Protein AF-A0A6B3FGA8-F1 (afdb_monomer_lite)

pLDDT: mean 94.37, std 7.36, range [66.0, 98.88]

Structure (mmCIF, N/CA/C/O backbone):
data_AF-A0A6B3FGA8-F1
#
_entry.id   AF-A0A6B3FGA8-F1
#
loop_
_atom_site.group_PDB
_atom_site.id
_atom_site.type_symbol
_atom_site.label_atom_id
_atom_site.label_alt_id
_atom_site.label_comp_id
_atom_site.label_asym_id
_atom_site.label_entity_id
_atom_site.label_seq_id
_atom_site.pdbx_PDB_ins_code
_atom_site.Cartn_x
_atom_site.Cartn_y
_atom_site.Cartn_z
_atom_site.occupancy
_atom_site.B_iso_or_equiv
_atom_site.auth_seq_id
_atom_site.auth_comp_id
_atom_site.auth_asym_id
_atom_site.auth_atom_id
_atom_site.pdbx_PDB_model_num
ATOM 1 N N . LEU A 1 1 ? 23.137 5.563 -20.970 1.00 66.00 1 LEU A N 1
ATOM 2 C CA . LEU A 1 1 ? 22.343 4.313 -20.923 1.00 66.00 1 LEU A CA 1
ATOM 3 C C . LEU A 1 1 ? 22.877 3.487 -19.766 1.00 66.00 1 LEU A C 1
ATOM 5 O O . LEU A 1 1 ? 24.089 3.445 -19.608 1.00 66.00 1 LEU A O 1
ATOM 9 N N . ILE A 1 2 ? 21.997 2.933 -18.937 1.00 77.81 2 ILE A N 1
ATOM 10 C CA . ILE A 1 2 ? 22.370 2.139 -17.757 1.00 77.81 2 ILE A CA 1
ATOM 11 C C . ILE A 1 2 ? 22.886 0.773 -18.237 1.00 77.81 2 ILE A C 1
ATOM 13 O O . ILE A 1 2 ? 22.323 0.213 -19.178 1.00 77.81 2 ILE A O 1
ATOM 17 N N . THR A 1 3 ? 23.948 0.248 -17.633 1.00 87.56 3 THR A N 1
ATOM 18 C CA . THR A 1 3 ? 24.495 -1.076 -17.967 1.00 87.56 3 THR A CA 1
ATOM 19 C C . THR A 1 3 ? 23.619 -2.204 -17.404 1.00 87.56 3 THR A C 1
ATOM 21 O O . THR A 1 3 ? 22.877 -2.021 -16.440 1.00 87.56 3 THR A O 1
ATOM 24 N N . GLU A 1 4 ? 23.704 -3.408 -17.974 1.00 80.31 4 GLU A N 1
ATOM 25 C CA . GLU A 1 4 ? 22.946 -4.574 -17.487 1.00 80.31 4 GLU A CA 1
ATOM 26 C C . GLU A 1 4 ? 23.190 -4.918 -15.997 1.00 80.31 4 GLU A C 1
ATOM 28 O O . GLU A 1 4 ? 22.225 -5.228 -15.291 1.00 80.31 4 GLU A O 1
ATOM 33 N N . PRO A 1 5 ? 24.427 -4.841 -15.458 1.00 80.00 5 PRO A N 1
ATOM 34 C CA . PRO A 1 5 ? 24.667 -4.987 -14.021 1.00 80.00 5 PRO A CA 1
ATOM 35 C C . PRO A 1 5 ? 23.969 -3.914 -13.177 1.00 80.00 5 PRO A C 1
ATOM 37 O O . PRO A 1 5 ? 23.353 -4.237 -12.163 1.00 80.00 5 PRO A O 1
ATOM 40 N N . GLU A 1 6 ? 24.016 -2.651 -13.603 1.00 79.50 6 GLU A N 1
ATOM 41 C CA . GLU A 1 6 ? 23.367 -1.542 -12.895 1.00 79.50 6 GLU A CA 1
ATOM 42 C C . GLU A 1 6 ? 21.838 -1.677 -12.920 1.00 79.50 6 GLU A C 1
ATOM 44 O O . GLU A 1 6 ? 21.176 -1.446 -11.908 1.00 79.50 6 GLU A O 1
ATOM 49 N N . LYS A 1 7 ? 21.268 -2.130 -14.043 1.00 76.38 7 LYS A N 1
ATOM 50 C CA . LYS A 1 7 ? 19.834 -2.417 -14.168 1.00 76.38 7 LYS A CA 1
ATOM 51 C C . LYS A 1 7 ? 19.391 -3.533 -13.216 1.00 76.38 7 LYS A C 1
ATOM 53 O O . LYS A 1 7 ? 18.371 -3.385 -12.544 1.00 76.38 7 LYS A O 1
ATOM 58 N N . ARG A 1 8 ? 20.162 -4.624 -13.108 1.00 74.88 8 ARG A N 1
ATOM 59 C CA . ARG A 1 8 ? 19.905 -5.693 -12.122 1.00 74.88 8 ARG A CA 1
ATOM 60 C C . ARG A 1 8 ? 19.958 -5.172 -10.689 1.00 74.88 8 ARG A C 1
ATOM 62 O O . ARG A 1 8 ? 19.017 -5.400 -9.936 1.00 74.88 8 ARG A O 1
ATOM 69 N N . ALA A 1 9 ? 20.990 -4.402 -10.349 1.00 78.12 9 ALA A N 1
ATOM 70 C CA . ALA A 1 9 ? 21.145 -3.837 -9.011 1.00 78.12 9 ALA A CA 1
ATOM 71 C C . ALA A 1 9 ? 19.994 -2.888 -8.623 1.00 78.12 9 ALA A C 1
ATOM 73 O O . ALA A 1 9 ? 19.608 -2.823 -7.457 1.00 78.12 9 ALA A O 1
ATOM 74 N N . ILE A 1 10 ? 19.423 -2.150 -9.583 1.00 78.31 10 ILE A N 1
ATOM 75 C CA . ILE A 1 10 ? 18.218 -1.339 -9.351 1.00 78.31 10 ILE A CA 1
ATOM 76 C C . ILE A 1 10 ? 17.014 -2.244 -9.079 1.00 78.31 10 ILE A C 1
ATOM 78 O O . ILE A 1 10 ? 16.311 -2.034 -8.093 1.00 78.31 10 ILE A O 1
ATOM 82 N N . HIS A 1 11 ? 16.796 -3.271 -9.904 1.00 76.62 11 HIS A N 1
ATOM 83 C CA . HIS A 1 11 ? 15.676 -4.195 -9.719 1.00 76.62 11 HIS A CA 1
ATOM 84 C C . HIS A 1 11 ? 15.725 -4.952 -8.389 1.00 76.62 11 HIS A C 1
ATOM 86 O O . HIS A 1 11 ? 14.682 -5.132 -7.770 1.00 76.62 11 HIS A O 1
ATOM 92 N N . GLU A 1 12 ? 16.909 -5.334 -7.913 1.00 81.62 12 GLU A N 1
ATOM 93 C CA . GLU A 1 12 ? 17.088 -6.004 -6.615 1.00 81.62 12 GLU A CA 1
ATOM 94 C C . GLU A 1 12 ? 16.696 -5.125 -5.417 1.00 81.62 12 GLU A C 1
ATOM 96 O O . GLU A 1 12 ? 16.391 -5.633 -4.338 1.00 81.62 12 GLU A O 1
ATOM 101 N N . ARG A 1 13 ? 16.695 -3.799 -5.588 1.00 86.69 13 ARG A N 1
ATOM 102 C CA . ARG A 1 13 ? 16.357 -2.838 -4.527 1.00 86.69 13 ARG A CA 1
ATOM 103 C C . ARG A 1 13 ? 14.875 -2.487 -4.480 1.00 86.69 13 ARG A C 1
ATOM 105 O O . ARG A 1 13 ? 14.454 -1.852 -3.513 1.00 86.69 13 ARG A O 1
ATOM 112 N N . LEU A 1 14 ? 14.108 -2.866 -5.498 1.00 93.06 14 LEU A N 1
ATOM 113 C CA . LEU A 1 14 ? 12.688 -2.561 -5.596 1.00 93.06 14 LEU A CA 1
ATOM 114 C C . LEU A 1 14 ? 11.832 -3.588 -4.844 1.00 93.06 14 LEU A C 1
ATOM 116 O O . LEU A 1 14 ? 12.188 -4.757 -4.674 1.00 93.06 14 LEU A O 1
ATOM 120 N N . GLY A 1 15 ? 10.671 -3.132 -4.382 1.00 95.19 15 GLY A N 1
ATOM 121 C CA . GLY A 1 15 ? 9.597 -3.991 -3.907 1.00 95.19 15 GLY A CA 1
ATOM 122 C C . GLY A 1 15 ? 9.014 -4.853 -5.034 1.00 95.19 15 GLY A C 1
ATOM 123 O O . GLY A 1 15 ? 9.408 -4.721 -6.192 1.00 95.19 15 GLY A O 1
ATOM 124 N N . PRO A 1 16 ? 8.104 -5.790 -4.715 1.00 96.19 16 PRO A N 1
ATOM 125 C CA . PRO A 1 16 ? 7.278 -6.431 -5.735 1.00 96.19 16 PRO A CA 1
ATOM 126 C C . PRO A 1 16 ? 6.534 -5.375 -6.563 1.00 96.19 16 PRO A C 1
ATOM 128 O O . PRO A 1 16 ? 6.169 -4.314 -6.053 1.00 96.19 16 PRO A O 1
ATOM 131 N N . ASP A 1 17 ? 6.358 -5.674 -7.843 1.00 95.44 17 ASP A N 1
ATOM 132 C CA . ASP A 1 17 ? 5.740 -4.803 -8.841 1.00 95.44 17 ASP A CA 1
ATOM 133 C C . ASP A 1 17 ? 4.387 -5.417 -9.239 1.00 95.44 17 ASP A C 1
ATOM 135 O O . ASP A 1 17 ? 4.395 -6.536 -9.757 1.00 95.44 17 ASP A O 1
ATOM 139 N N . PRO A 1 18 ? 3.245 -4.741 -9.007 1.00 95.81 18 PRO A N 1
ATOM 140 C CA . PRO A 1 18 ? 1.918 -5.254 -9.370 1.00 95.81 18 PRO A CA 1
ATOM 141 C C . PRO A 1 18 ? 1.754 -5.602 -10.860 1.00 95.81 18 PRO A C 1
ATOM 143 O O . PRO A 1 18 ? 0.913 -6.422 -11.224 1.00 95.81 18 PRO A O 1
ATOM 146 N N . LEU A 1 19 ? 2.564 -5.019 -11.748 1.00 94.44 19 LEU A N 1
ATOM 147 C CA . LEU A 1 19 ? 2.514 -5.321 -13.180 1.00 94.44 19 LEU A CA 1
ATOM 148 C C . LEU A 1 19 ? 3.288 -6.590 -13.559 1.00 94.44 19 LEU A C 1
ATOM 150 O O . LEU A 1 19 ? 3.145 -7.087 -14.680 1.00 94.44 19 LEU A O 1
ATOM 154 N N . ARG A 1 20 ? 4.077 -7.156 -12.638 1.00 90.44 20 ARG A N 1
ATOM 155 C CA . ARG A 1 20 ? 4.752 -8.443 -12.836 1.00 90.44 20 ARG A CA 1
ATOM 156 C C . ARG A 1 20 ? 3.820 -9.588 -12.466 1.00 90.44 20 ARG A C 1
ATOM 158 O O . ARG A 1 20 ? 3.468 -9.772 -11.308 1.00 90.44 20 ARG A O 1
ATOM 165 N N . GLY A 1 21 ? 3.427 -10.369 -13.471 1.00 79.75 21 GLY A N 1
ATOM 166 C CA . GLY A 1 21 ? 2.417 -11.425 -13.333 1.00 79.75 21 GLY A CA 1
ATOM 167 C C . GLY A 1 21 ? 2.792 -12.608 -12.431 1.00 79.75 21 GLY A C 1
ATOM 168 O O . GLY A 1 21 ? 1.936 -13.448 -12.179 1.00 79.75 21 GLY A O 1
ATOM 169 N N . ASP A 1 22 ? 4.035 -12.700 -11.961 1.00 84.25 22 ASP A N 1
ATOM 170 C CA . ASP A 1 22 ? 4.521 -13.723 -11.031 1.00 84.25 22 ASP A CA 1
ATOM 171 C C . ASP A 1 22 ? 4.562 -13.257 -9.561 1.00 84.25 22 ASP A C 1
ATOM 173 O O . ASP A 1 22 ? 4.862 -14.058 -8.674 1.00 84.25 22 ASP A O 1
ATOM 177 N N . GLU A 1 23 ? 4.231 -11.994 -9.271 1.00 88.00 23 GLU A N 1
ATOM 178 C CA . GLU A 1 23 ? 4.217 -11.432 -7.916 1.00 88.00 23 GLU A CA 1
ATOM 179 C C . GLU A 1 23 ? 2.790 -11.422 -7.328 1.00 88.00 23 GLU A C 1
ATOM 181 O O . GLU A 1 23 ? 1.826 -10.980 -7.951 1.00 88.00 23 GLU A O 1
ATOM 186 N N . ASN A 1 24 ? 2.649 -11.869 -6.078 1.00 93.06 24 ASN A N 1
ATOM 187 C CA . ASN A 1 24 ? 1.370 -11.941 -5.351 1.00 93.06 24 ASN A CA 1
ATOM 188 C C . ASN A 1 24 ? 1.311 -10.997 -4.133 1.00 93.06 24 ASN A C 1
ATOM 190 O O . ASN A 1 24 ? 0.505 -11.185 -3.224 1.00 93.06 24 ASN A O 1
ATOM 194 N N . GLY A 1 25 ? 2.227 -10.029 -4.060 1.00 96.62 25 GLY A N 1
ATOM 195 C CA . GLY A 1 25 ? 2.284 -9.048 -2.978 1.00 96.62 25 GLY A CA 1
ATOM 196 C C . GLY A 1 25 ? 2.823 -9.574 -1.644 1.00 96.62 25 GLY A C 1
ATOM 197 O O . GLY A 1 25 ? 2.944 -8.794 -0.700 1.00 96.62 25 GLY A O 1
ATOM 198 N N . GLU A 1 26 ? 3.213 -10.848 -1.534 1.00 97.62 26 GLU A N 1
ATOM 199 C CA . GLU A 1 26 ? 3.651 -11.447 -0.263 1.00 97.62 26 GLU A CA 1
ATOM 200 C C . GLU A 1 26 ? 4.862 -10.720 0.344 1.00 97.62 26 GLU A C 1
ATOM 202 O O . GLU A 1 26 ? 4.912 -10.432 1.542 1.00 97.62 26 GLU A O 1
ATOM 207 N N . ARG A 1 27 ? 5.839 -10.348 -0.491 1.00 96.44 27 ARG A N 1
ATOM 208 C CA . ARG A 1 27 ? 7.036 -9.627 -0.035 1.00 96.44 27 ARG A CA 1
ATOM 209 C C . ARG A 1 27 ? 6.704 -8.228 0.504 1.00 96.44 27 ARG A C 1
ATOM 211 O O . ARG A 1 27 ? 7.360 -7.763 1.438 1.00 96.44 27 ARG A O 1
ATOM 218 N N . ALA A 1 28 ? 5.694 -7.563 -0.056 1.00 98.00 28 ALA A N 1
ATOM 219 C CA . ALA A 1 28 ? 5.197 -6.287 0.456 1.00 98.00 28 ALA A CA 1
ATOM 220 C C . ALA A 1 28 ? 4.436 -6.496 1.772 1.00 98.00 2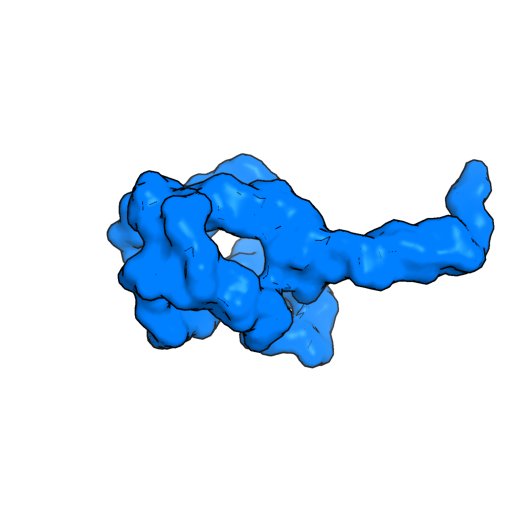8 ALA A C 1
ATOM 222 O O . ALA A 1 28 ? 4.741 -5.825 2.761 1.00 98.00 28 ALA A O 1
ATOM 223 N N . TRP A 1 29 ? 3.548 -7.495 1.833 1.00 98.62 29 TRP A N 1
ATOM 224 C CA . TRP A 1 29 ? 2.803 -7.857 3.041 1.00 98.62 29 TRP A CA 1
ATOM 225 C C . TRP A 1 29 ? 3.710 -8.088 4.251 1.00 98.62 29 TRP A C 1
ATOM 227 O O . TRP A 1 29 ? 3.477 -7.542 5.331 1.00 98.62 29 TRP A O 1
ATOM 237 N N . GLN A 1 30 ? 4.791 -8.850 4.076 1.00 98.06 30 GLN A N 1
ATOM 238 C CA . GLN A 1 30 ? 5.756 -9.126 5.141 1.00 98.06 30 GLN A CA 1
ATOM 239 C C . GLN A 1 30 ? 6.373 -7.855 5.741 1.00 98.06 30 GLN A C 1
ATOM 241 O O . GLN A 1 30 ? 6.707 -7.833 6.929 1.00 98.06 30 GLN A O 1
ATOM 246 N N . ARG A 1 31 ? 6.539 -6.797 4.943 1.00 98.06 31 ARG A N 1
ATOM 247 C CA . ARG A 1 31 ? 7.049 -5.504 5.417 1.00 98.06 31 ARG A CA 1
ATOM 248 C C . ARG A 1 31 ? 5.940 -4.664 6.040 1.00 98.06 31 ARG A C 1
ATOM 250 O O . ARG A 1 31 ? 6.142 -4.109 7.118 1.00 98.06 31 ARG A O 1
ATOM 257 N N . ILE A 1 32 ? 4.779 -4.606 5.391 1.00 98.62 32 ILE A N 1
ATOM 258 C CA . ILE A 1 32 ? 3.630 -3.796 5.814 1.00 98.62 32 ILE A CA 1
ATOM 259 C C . ILE A 1 32 ? 3.110 -4.261 7.176 1.00 98.62 32 ILE A C 1
ATOM 261 O O . ILE A 1 32 ? 3.092 -3.469 8.114 1.00 98.62 32 ILE A O 1
ATOM 265 N N . SER A 1 33 ? 2.812 -5.554 7.318 1.00 98.62 33 SER A N 1
ATOM 266 C CA . SER A 1 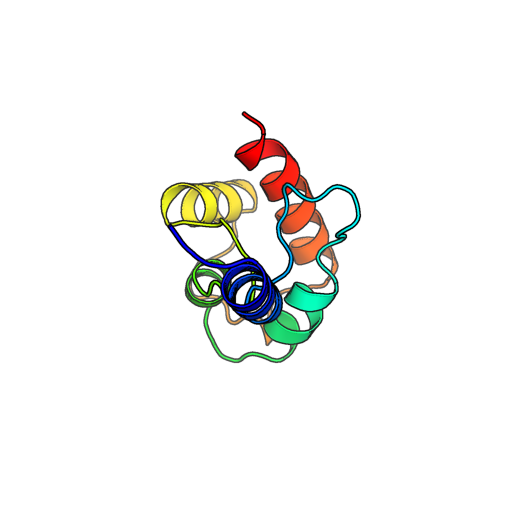33 ? 2.222 -6.165 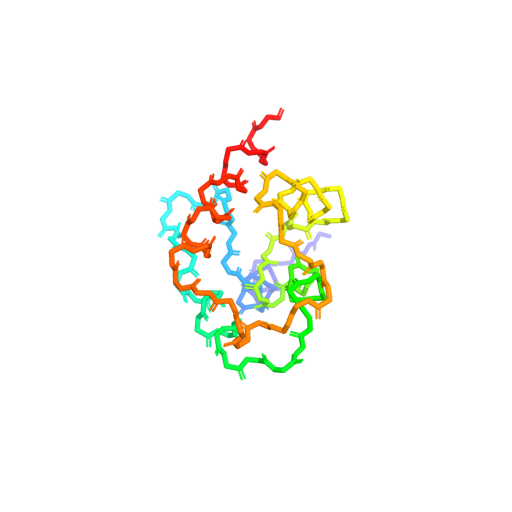8.525 1.00 98.62 33 SER A CA 1
ATOM 267 C C . SER A 1 33 ? 3.049 -6.021 9.809 1.00 98.62 33 SER A C 1
ATOM 269 O O . SER A 1 33 ? 2.543 -6.238 10.907 1.00 98.62 33 SER A O 1
ATOM 271 N N . ARG A 1 34 ? 4.331 -5.658 9.707 1.00 98.31 34 ARG A N 1
ATOM 272 C CA . ARG A 1 34 ? 5.231 -5.461 10.859 1.00 98.31 34 ARG A CA 1
ATOM 273 C C . ARG A 1 34 ? 5.530 -3.988 11.134 1.00 98.31 34 ARG A C 1
ATOM 275 O O . ARG A 1 34 ? 6.204 -3.666 12.113 1.00 98.31 34 ARG A O 1
ATOM 282 N N . SER A 1 35 ? 5.066 -3.092 10.271 1.00 98.62 35 SER A N 1
ATOM 283 C CA . SER A 1 35 ? 5.462 -1.692 10.277 1.00 98.62 35 SER A CA 1
ATOM 284 C C . SER A 1 35 ? 4.524 -0.825 11.110 1.00 98.62 35 SER A C 1
ATOM 286 O O . SER A 1 35 ? 3.306 -0.924 11.015 1.00 98.62 35 SER A O 1
ATOM 288 N N . ARG A 1 36 ? 5.099 0.089 11.898 1.00 98.56 36 ARG A N 1
ATOM 289 C CA . ARG A 1 36 ? 4.357 1.176 12.565 1.00 98.56 36 ARG A CA 1
ATOM 290 C C . ARG A 1 36 ? 4.167 2.400 11.662 1.00 98.56 36 ARG A C 1
ATOM 292 O O . ARG A 1 36 ? 3.508 3.351 12.063 1.00 98.56 36 ARG A O 1
ATOM 299 N N . THR A 1 37 ? 4.758 2.388 10.470 1.00 98.69 37 THR A N 1
ATOM 300 C CA . THR A 1 37 ? 4.577 3.427 9.454 1.00 98.69 37 THR A CA 1
ATOM 301 C C . THR A 1 37 ? 3.170 3.346 8.871 1.00 98.69 37 THR A C 1
ATOM 303 O O . THR A 1 37 ? 2.576 2.269 8.816 1.00 98.69 37 THR A O 1
ATOM 306 N N . THR A 1 38 ? 2.636 4.481 8.429 1.00 98.88 38 THR A N 1
ATOM 307 C CA . THR A 1 38 ? 1.309 4.553 7.815 1.00 98.88 38 THR A CA 1
ATOM 308 C C . THR A 1 38 ? 1.253 3.790 6.490 1.00 98.88 38 THR A C 1
ATOM 310 O O . THR A 1 38 ? 2.244 3.735 5.753 1.00 98.88 38 THR A O 1
ATOM 313 N N . ILE A 1 39 ? 0.093 3.221 6.158 1.00 98.81 39 ILE A N 1
ATOM 314 C CA . ILE A 1 39 ? -0.104 2.491 4.900 1.00 98.81 39 ILE A CA 1
ATOM 315 C C . ILE A 1 39 ? 0.130 3.395 3.688 1.00 98.81 39 ILE A C 1
ATOM 317 O O . ILE A 1 39 ? 0.739 2.967 2.712 1.00 98.81 39 ILE A O 1
ATOM 321 N N . ALA A 1 40 ? -0.229 4.679 3.780 1.00 98.75 40 ALA A N 1
ATOM 322 C CA . ALA A 1 40 ? 0.076 5.642 2.734 1.00 98.75 40 ALA A CA 1
ATOM 323 C C . ALA A 1 40 ? 1.583 5.772 2.468 1.00 98.75 40 ALA A C 1
ATOM 325 O O . ALA A 1 40 ? 2.013 5.728 1.319 1.00 98.75 40 ALA A O 1
ATOM 326 N N . ALA A 1 41 ? 2.401 5.921 3.511 1.00 98.75 41 ALA A N 1
ATOM 327 C CA . ALA A 1 41 ? 3.843 6.048 3.327 1.00 98.75 41 ALA A CA 1
ATOM 328 C C . ALA A 1 41 ? 4.474 4.736 2.833 1.00 98.75 41 ALA A C 1
ATOM 330 O O . ALA A 1 41 ? 5.371 4.773 1.995 1.00 98.75 41 ALA A O 1
ATOM 331 N N . LEU A 1 42 ? 3.974 3.583 3.290 1.00 98.75 42 LEU A N 1
ATOM 332 C CA . LEU A 1 42 ? 4.437 2.269 2.832 1.00 98.75 42 LEU A CA 1
ATOM 333 C C . LEU A 1 42 ? 4.139 2.027 1.349 1.00 98.75 42 LEU A C 1
ATOM 335 O O . LEU A 1 42 ? 4.999 1.510 0.645 1.00 98.75 42 LEU A O 1
ATOM 339 N N . LEU A 1 43 ? 2.970 2.448 0.860 1.00 98.50 43 LEU A N 1
ATOM 340 C CA . LEU A 1 43 ? 2.618 2.363 -0.560 1.00 98.50 43 LEU A CA 1
ATOM 341 C C . LEU A 1 43 ? 3.460 3.294 -1.452 1.00 98.50 43 LEU A C 1
ATOM 343 O O . LEU A 1 43 ? 3.556 3.054 -2.647 1.00 98.50 43 LEU A O 1
ATOM 347 N N . MET A 1 44 ? 4.082 4.341 -0.897 1.00 98.50 44 MET A N 1
ATOM 348 C CA . MET A 1 44 ? 5.008 5.211 -1.643 1.00 98.50 44 MET A CA 1
ATOM 349 C C . MET A 1 44 ? 6.453 4.701 -1.643 1.00 98.50 44 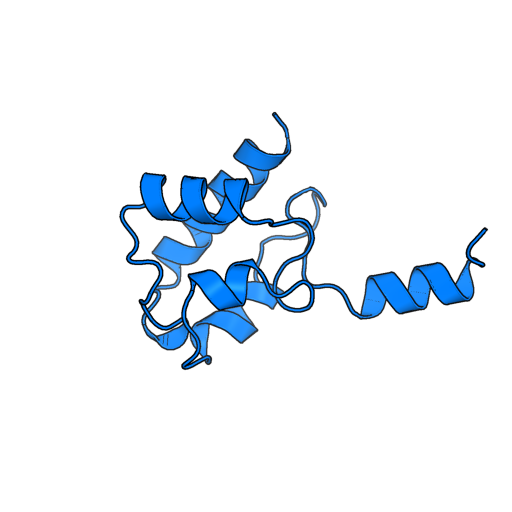MET A C 1
ATOM 351 O O . MET A 1 44 ? 7.266 5.160 -2.452 1.00 98.50 44 MET A O 1
ATOM 355 N N . ASP A 1 45 ? 6.807 3.800 -0.726 1.00 98.31 45 ASP A N 1
ATOM 356 C CA . ASP A 1 45 ? 8.169 3.293 -0.613 1.00 98.31 45 ASP A CA 1
ATOM 357 C C . ASP A 1 45 ? 8.442 2.271 -1.719 1.00 98.31 45 ASP A C 1
ATOM 359 O O . ASP A 1 45 ? 7.994 1.126 -1.664 1.00 98.31 45 ASP A O 1
ATOM 363 N N . GLN A 1 46 ? 9.262 2.671 -2.693 1.00 97.12 46 GLN A N 1
ATOM 364 C CA . GLN A 1 46 ? 9.640 1.832 -3.831 1.00 97.12 46 GLN A CA 1
ATOM 365 C C . GLN A 1 46 ? 10.379 0.545 -3.432 1.00 97.12 46 GLN A C 1
ATOM 367 O O . GLN A 1 46 ? 10.487 -0.366 -4.249 1.00 97.12 46 GLN A O 1
ATOM 372 N N . LYS A 1 47 ? 10.882 0.432 -2.194 1.00 96.88 47 LYS A N 1
ATOM 373 C CA . LYS A 1 47 ? 11.450 -0.812 -1.641 1.00 96.88 47 LYS A CA 1
ATOM 374 C C . LYS A 1 47 ? 10.375 -1.757 -1.094 1.00 96.88 47 LYS A C 1
ATOM 376 O O . LYS A 1 47 ? 10.623 -2.958 -0.946 1.00 96.88 47 LYS A O 1
ATOM 381 N N . VAL A 1 48 ? 9.203 -1.226 -0.748 1.00 97.62 48 VAL A N 1
ATOM 382 C CA . VAL A 1 48 ? 8.045 -1.981 -0.254 1.00 97.62 48 VAL A CA 1
ATOM 383 C C . VAL A 1 48 ? 7.163 -2.413 -1.410 1.00 97.62 48 VAL A C 1
ATOM 385 O O . VAL A 1 48 ? 6.813 -3.585 -1.453 1.00 97.62 48 VAL A O 1
ATOM 388 N N . ILE A 1 49 ? 6.860 -1.514 -2.341 1.00 97.44 49 ILE A N 1
ATOM 389 C CA . ILE A 1 49 ? 6.075 -1.784 -3.544 1.00 97.44 49 ILE A CA 1
ATOM 390 C C . ILE A 1 49 ? 6.563 -0.878 -4.674 1.00 97.44 49 ILE A C 1
ATOM 392 O O . ILE A 1 49 ? 6.717 0.327 -4.493 1.00 97.44 49 ILE A O 1
ATOM 396 N N . ALA A 1 50 ? 6.867 -1.458 -5.830 1.00 96.50 50 ALA A N 1
ATOM 397 C CA . ALA A 1 50 ? 7.356 -0.699 -6.973 1.00 96.50 50 ALA A CA 1
ATOM 398 C C . ALA A 1 50 ? 6.192 -0.134 -7.798 1.00 96.50 50 ALA A C 1
ATOM 400 O O . ALA A 1 50 ? 5.129 -0.741 -7.887 1.00 96.50 50 ALA A O 1
ATOM 401 N N . GLY A 1 51 ? 6.399 1.030 -8.416 1.00 95.44 51 GLY A N 1
ATOM 402 C CA . GLY A 1 51 ? 5.476 1.604 -9.402 1.00 95.44 51 GLY A CA 1
ATOM 403 C C . GLY A 1 51 ? 4.267 2.339 -8.816 1.00 95.44 51 GLY A C 1
ATOM 404 O O . GLY A 1 51 ? 3.683 3.180 -9.498 1.00 95.44 51 GLY A O 1
ATOM 405 N N . VAL A 1 52 ? 3.925 2.113 -7.545 1.00 97.81 52 VAL A N 1
ATOM 406 C CA . VAL A 1 52 ? 2.849 2.858 -6.880 1.00 97.81 52 VAL A CA 1
ATOM 407 C C . VAL A 1 52 ? 3.303 4.288 -6.585 1.00 97.81 52 VAL A C 1
ATOM 409 O O . VAL A 1 52 ? 4.333 4.527 -5.953 1.00 97.81 52 VAL A O 1
ATOM 412 N N . GLY A 1 53 ? 2.514 5.247 -7.071 1.00 96.81 53 GLY A N 1
ATOM 413 C CA . GLY A 1 53 ? 2.684 6.680 -6.844 1.00 96.81 53 GLY A CA 1
ATOM 414 C C . GLY A 1 53 ? 1.471 7.300 -6.151 1.00 96.81 53 GLY A C 1
ATOM 415 O O . GLY A 1 53 ? 0.534 6.609 -5.753 1.00 96.81 53 GLY A O 1
ATOM 416 N N . ASN A 1 54 ? 1.464 8.631 -6.030 1.00 98.06 54 ASN A N 1
ATOM 417 C CA . ASN A 1 54 ? 0.442 9.349 -5.257 1.00 98.06 54 ASN A CA 1
ATOM 418 C C . ASN A 1 54 ? -0.996 9.093 -5.727 1.00 98.06 54 ASN A C 1
ATOM 420 O O . ASN A 1 54 ? -1.874 8.978 -4.877 1.00 98.06 54 ASN A O 1
ATOM 424 N N . VAL A 1 55 ? -1.222 9.006 -7.043 1.00 97.94 55 VAL A N 1
ATOM 425 C CA . VAL A 1 55 ? -2.555 8.770 -7.622 1.00 97.94 55 VAL A CA 1
ATOM 426 C C . VAL A 1 55 ? -3.063 7.387 -7.228 1.00 97.94 55 VAL A C 1
ATOM 428 O O . VAL A 1 55 ? -4.059 7.298 -6.521 1.00 97.94 55 VAL A O 1
ATOM 431 N N . TYR A 1 56 ? -2.331 6.323 -7.573 1.00 98.25 56 TYR A N 1
ATOM 432 C CA . TYR A 1 56 ? -2.731 4.949 -7.250 1.00 98.25 56 TYR A CA 1
ATOM 433 C C . TYR A 1 56 ? -2.858 4.702 -5.749 1.00 98.25 56 TYR A C 1
ATOM 435 O O . TYR A 1 56 ? -3.818 4.077 -5.315 1.00 98.25 56 TYR A O 1
ATOM 443 N N . ARG A 1 57 ? -1.943 5.245 -4.933 1.00 98.50 57 ARG A N 1
ATOM 444 C CA . ARG A 1 57 ? -2.045 5.169 -3.471 1.00 98.50 57 ARG A CA 1
ATOM 445 C C . ARG A 1 57 ? -3.346 5.790 -2.963 1.00 98.50 57 ARG A C 1
ATOM 447 O O . ARG A 1 57 ? -3.973 5.227 -2.073 1.00 98.50 57 ARG A O 1
ATOM 454 N N . ALA A 1 58 ? -3.689 6.988 -3.436 1.00 98.50 58 ALA A N 1
ATOM 455 C CA . ALA A 1 58 ? -4.897 7.673 -2.995 1.00 98.50 58 ALA A CA 1
ATOM 456 C C . ALA A 1 58 ? -6.151 6.921 -3.457 1.00 98.50 58 ALA A C 1
ATOM 458 O O . ALA A 1 58 ? -7.035 6.681 -2.641 1.00 98.50 58 ALA A O 1
ATOM 459 N N . GLU A 1 59 ? -6.175 6.508 -4.723 1.00 98.56 59 GLU A N 1
ATOM 460 C CA . GLU A 1 59 ? -7.292 5.795 -5.343 1.00 98.56 59 GLU A CA 1
ATOM 461 C C . GLU A 1 59 ? -7.576 4.463 -4.639 1.00 98.56 59 GLU A C 1
ATOM 463 O O . GLU A 1 59 ? -8.693 4.249 -4.174 1.00 98.56 59 GLU A O 1
ATOM 468 N N . VAL A 1 60 ? -6.567 3.601 -4.466 1.00 98.50 60 VAL A N 1
ATOM 469 C CA . VAL A 1 60 ? -6.773 2.275 -3.859 1.00 98.50 60 VAL A CA 1
ATOM 470 C C . VAL A 1 60 ? -7.219 2.379 -2.399 1.00 98.50 60 VAL A C 1
ATOM 472 O O . VAL A 1 60 ? -8.138 1.691 -1.960 1.00 98.50 60 VAL A O 1
ATOM 475 N N . LEU A 1 61 ? -6.622 3.292 -1.624 1.00 98.62 61 LEU A N 1
ATOM 476 C CA . LEU A 1 61 ? -7.012 3.484 -0.225 1.00 98.62 61 LEU A CA 1
ATOM 477 C C . LEU A 1 61 ? -8.430 4.050 -0.113 1.00 98.62 61 LEU A C 1
ATOM 479 O O . LEU A 1 61 ? -9.173 3.652 0.784 1.00 98.62 61 LEU A O 1
ATOM 483 N N . PHE A 1 62 ? -8.816 4.940 -1.031 1.00 98.69 62 PHE A N 1
ATOM 484 C CA . PHE A 1 62 ? -10.171 5.470 -1.109 1.00 98.69 62 PHE A CA 1
ATOM 485 C C . PHE A 1 62 ? -11.190 4.375 -1.451 1.00 98.69 62 PHE A C 1
ATOM 487 O O . PHE A 1 62 ? -12.169 4.224 -0.720 1.00 98.69 62 PHE A O 1
ATOM 494 N N . ARG A 1 63 ? -10.935 3.565 -2.489 1.00 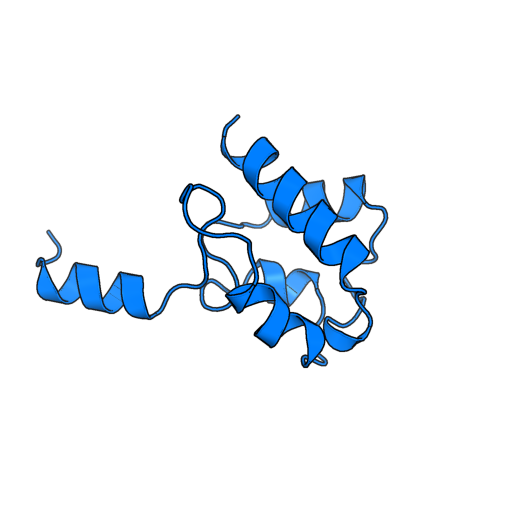98.31 63 ARG A N 1
ATOM 495 C CA . ARG A 1 63 ? -11.809 2.454 -2.913 1.00 98.31 63 ARG A CA 1
ATOM 496 C C . ARG A 1 63 ? -12.075 1.448 -1.796 1.00 98.31 63 ARG A C 1
ATOM 498 O O . ARG A 1 63 ? -13.205 0.993 -1.640 1.00 98.31 63 ARG A O 1
ATOM 505 N N . HIS A 1 64 ? -11.060 1.144 -0.988 1.00 98.50 64 HIS A N 1
ATOM 506 C CA . HIS A 1 64 ? -11.185 0.215 0.139 1.00 98.50 64 HIS A CA 1
ATOM 507 C C . HIS A 1 64 ? -11.605 0.874 1.464 1.00 98.50 64 HIS A C 1
ATOM 509 O O . HIS A 1 64 ? -11.742 0.176 2.468 1.00 98.50 64 HIS A O 1
ATOM 515 N N . GLY A 1 65 ? -11.810 2.196 1.506 1.00 98.44 65 GLY A N 1
ATOM 516 C CA . GLY A 1 65 ? -12.189 2.906 2.733 1.00 98.44 65 GLY A CA 1
ATOM 517 C C . GLY A 1 65 ? -11.137 2.821 3.847 1.00 98.44 65 GLY A C 1
ATOM 518 O O . GLY A 1 65 ? -11.479 2.803 5.032 1.00 98.44 65 GLY A O 1
ATOM 519 N N . ILE A 1 66 ? -9.855 2.740 3.485 1.00 98.69 66 ILE A N 1
ATOM 520 C CA . ILE A 1 66 ? -8.747 2.605 4.433 1.00 98.69 66 ILE A CA 1
ATOM 521 C C . ILE A 1 66 ? -8.171 3.986 4.738 1.00 98.69 66 ILE A C 1
ATOM 523 O O . ILE A 1 66 ? -7.704 4.694 3.847 1.00 98.69 66 ILE A O 1
ATOM 527 N N . ASP A 1 67 ? -8.153 4.348 6.023 1.00 98.62 67 ASP A N 1
ATOM 528 C CA . ASP A 1 67 ? -7.500 5.574 6.485 1.00 98.62 67 ASP A CA 1
ATOM 529 C C . ASP A 1 67 ? -6.007 5.556 6.088 1.00 98.62 67 ASP A C 1
ATOM 531 O O . ASP A 1 67 ? -5.274 4.657 6.522 1.00 98.62 67 ASP A O 1
ATOM 535 N N . PRO A 1 68 ? -5.516 6.537 5.304 1.00 98.69 68 PRO A N 1
ATOM 536 C CA . PRO A 1 68 ? -4.116 6.600 4.895 1.00 98.69 68 PRO A CA 1
ATOM 537 C C . PRO A 1 68 ? -3.131 6.670 6.066 1.00 98.69 68 PRO A C 1
ATOM 539 O O . PRO A 1 68 ? -1.965 6.313 5.881 1.00 98.69 68 PRO A O 1
ATOM 542 N N . TYR A 1 69 ? -3.572 7.113 7.247 1.00 98.62 69 TYR A N 1
ATOM 543 C CA . TYR A 1 69 ? -2.768 7.186 8.465 1.00 98.62 69 TYR A CA 1
ATOM 544 C C . TYR A 1 69 ? -2.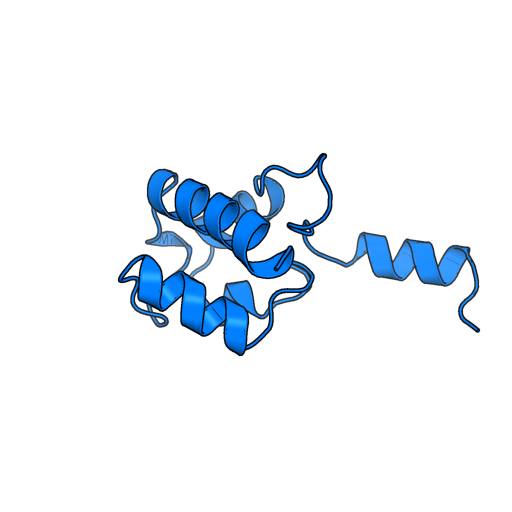803 5.903 9.305 1.00 98.62 69 TYR A C 1
ATOM 546 O O . TYR A 1 69 ? -2.025 5.793 10.257 1.00 98.62 69 TYR A O 1
ATOM 554 N N . ARG A 1 70 ? -3.624 4.903 8.944 1.00 98.69 70 ARG A N 1
ATOM 555 C CA . ARG A 1 70 ? -3.596 3.577 9.580 1.00 98.69 70 ARG A CA 1
ATOM 556 C C . ARG A 1 70 ? -2.196 2.982 9.456 1.00 98.69 70 ARG A C 1
ATOM 558 O O . ARG A 1 70 ? -1.589 3.037 8.385 1.00 98.69 70 ARG A O 1
ATOM 565 N N . THR A 1 71 ? -1.662 2.423 10.539 1.00 98.81 71 THR A N 1
ATOM 566 C CA . THR A 1 71 ? -0.328 1.812 10.493 1.00 98.81 71 THR A CA 1
ATOM 567 C C . THR A 1 71 ? -0.366 0.468 9.771 1.00 98.81 71 THR A C 1
ATOM 569 O O . THR A 1 71 ? -1.366 -0.244 9.831 1.00 98.81 71 THR A O 1
ATOM 572 N N . GLY A 1 72 ? 0.719 0.102 9.084 1.00 98.69 72 GLY A N 1
ATOM 573 C CA . GLY A 1 72 ? 0.777 -1.143 8.312 1.00 98.69 72 GLY A CA 1
ATOM 574 C C . GLY A 1 72 ? 0.511 -2.397 9.153 1.00 98.69 72 GLY A C 1
ATOM 575 O O . GLY A 1 72 ? -0.147 -3.318 8.684 1.00 98.69 72 GLY A O 1
ATOM 576 N N . ARG A 1 73 ? 0.955 -2.415 10.415 1.00 98.62 73 ARG A N 1
ATOM 577 C CA . ARG A 1 73 ? 0.700 -3.516 11.359 1.00 98.62 73 ARG A CA 1
ATOM 578 C C . ARG A 1 73 ? -0.762 -3.663 11.790 1.00 98.62 73 ARG A C 1
ATOM 580 O O . ARG A 1 73 ? -1.115 -4.712 12.315 1.00 98.62 73 ARG A O 1
ATOM 587 N N . ASP A 1 74 ? -1.573 -2.623 11.608 1.00 98.75 74 ASP A N 1
ATOM 588 C CA . ASP A 1 74 ? -3.005 -2.643 11.925 1.00 98.75 74 ASP A CA 1
ATOM 589 C C . ASP A 1 74 ? -3.848 -3.003 10.684 1.00 98.75 74 ASP A C 1
ATOM 591 O O . ASP A 1 74 ? -5.070 -3.107 10.776 1.00 98.75 74 ASP A O 1
ATOM 595 N N . LEU A 1 75 ? -3.213 -3.178 9.518 1.00 98.56 75 LEU A N 1
ATOM 596 C CA . LEU A 1 75 ? -3.851 -3.699 8.314 1.00 98.56 75 LEU A CA 1
ATOM 597 C C . LEU A 1 75 ? -3.995 -5.220 8.431 1.00 98.56 75 LEU A C 1
ATOM 599 O O . LEU A 1 75 ? -3.071 -5.910 8.862 1.00 98.56 75 LEU A O 1
ATOM 603 N N . THR A 1 76 ? -5.138 -5.758 8.025 1.00 98.62 76 THR A N 1
ATOM 604 C CA . THR A 1 76 ? -5.363 -7.206 7.988 1.00 98.62 76 THR A CA 1
ATOM 605 C C . THR A 1 76 ? -4.840 -7.823 6.692 1.00 98.62 76 THR A C 1
ATOM 607 O O . THR A 1 76 ? -4.680 -7.148 5.674 1.00 98.62 76 THR A O 1
ATOM 610 N N . ARG A 1 77 ? -4.609 -9.143 6.708 1.00 98.44 77 ARG A N 1
ATOM 611 C CA . ARG A 1 77 ? -4.200 -9.864 5.497 1.00 98.44 77 ARG A CA 1
ATOM 612 C C . ARG A 1 77 ? -5.251 -9.755 4.387 1.00 98.44 77 ARG A C 1
ATOM 614 O O . ARG A 1 77 ? -4.890 -9.511 3.246 1.00 98.44 77 ARG A O 1
ATOM 621 N N . ALA A 1 78 ? -6.530 -9.874 4.738 1.00 98.56 78 ALA A N 1
ATOM 622 C CA . ALA A 1 78 ? -7.625 -9.785 3.778 1.00 98.56 78 ALA A CA 1
ATOM 623 C C . ALA A 1 78 ? -7.699 -8.404 3.102 1.00 98.56 78 ALA A C 1
ATOM 625 O O . ALA A 1 78 ? -7.827 -8.340 1.885 1.00 98.56 78 ALA A O 1
ATOM 626 N N . GLU A 1 79 ? -7.554 -7.311 3.864 1.00 98.62 79 GLU A N 1
ATOM 627 C CA . GLU A 1 79 ? -7.498 -5.954 3.294 1.00 98.62 79 GLU A CA 1
ATOM 628 C C . GLU A 1 79 ? -6.300 -5.788 2.351 1.00 98.62 79 GLU A C 1
ATOM 630 O O . GLU A 1 79 ? -6.428 -5.195 1.280 1.00 98.62 79 GLU A O 1
ATOM 635 N N . TRP A 1 80 ? -5.133 -6.326 2.721 1.00 98.62 80 TRP A N 1
ATOM 636 C CA . TRP A 1 80 ? -3.960 -6.285 1.852 1.00 98.62 80 TRP A CA 1
ATOM 637 C C . TRP A 1 80 ? -4.170 -7.055 0.546 1.00 98.62 80 TRP A C 1
ATOM 639 O O . TRP A 1 80 ? -3.831 -6.539 -0.515 1.00 98.62 80 TRP A O 1
ATOM 649 N N . ASP A 1 81 ? -4.732 -8.261 0.610 1.00 98.50 81 ASP A N 1
ATOM 650 C CA . ASP A 1 81 ? -4.966 -9.075 -0.584 1.00 98.50 81 ASP A CA 1
ATOM 651 C C . ASP A 1 81 ? -5.921 -8.358 -1.557 1.00 98.50 81 ASP A C 1
ATOM 653 O O . ASP A 1 81 ? -5.682 -8.357 -2.766 1.00 98.50 81 ASP A O 1
ATOM 657 N N . THR A 1 82 ? -6.944 -7.661 -1.040 1.00 98.38 82 THR A N 1
ATOM 658 C CA . THR A 1 82 ? -7.832 -6.837 -1.876 1.00 98.38 82 THR A CA 1
ATOM 659 C C . THR A 1 82 ? -7.131 -5.607 -2.451 1.00 98.38 82 THR A C 1
ATOM 661 O O . THR A 1 82 ? -7.283 -5.347 -3.641 1.00 98.38 82 THR A O 1
ATOM 664 N N . ILE A 1 83 ? -6.304 -4.909 -1.657 1.00 98.50 83 ILE A N 1
ATOM 665 C CA . ILE A 1 83 ? -5.500 -3.768 -2.131 1.00 98.50 83 ILE A CA 1
ATOM 666 C C . ILE A 1 83 ? -4.559 -4.205 -3.253 1.00 98.50 83 ILE A C 1
ATOM 668 O O . ILE A 1 83 ? -4.430 -3.512 -4.256 1.00 98.50 83 ILE A O 1
ATOM 672 N N . TRP A 1 84 ? -3.874 -5.339 -3.086 1.00 98.44 84 TRP A N 1
ATOM 673 C CA . TRP A 1 84 ? -2.944 -5.839 -4.092 1.00 98.44 84 TRP A CA 1
ATOM 674 C C . TRP A 1 84 ? -3.668 -6.149 -5.401 1.00 98.44 84 TRP A C 1
ATOM 676 O O . TRP A 1 84 ? -3.210 -5.715 -6.454 1.00 98.44 84 TRP A O 1
ATOM 686 N N . SER A 1 85 ? -4.807 -6.846 -5.337 1.00 97.75 85 SER A N 1
ATOM 687 C CA . SER A 1 85 ? -5.612 -7.147 -6.526 1.00 97.75 85 SER A CA 1
ATOM 688 C C . SER A 1 85 ? -6.066 -5.876 -7.250 1.00 97.75 85 SER A C 1
ATOM 690 O O . SER A 1 85 ? -5.879 -5.777 -8.459 1.00 97.75 85 SER A O 1
ATOM 692 N N . ASP A 1 86 ? -6.588 -4.884 -6.522 1.00 98.06 86 ASP A N 1
ATOM 693 C CA . ASP A 1 86 ? -7.042 -3.614 -7.112 1.00 98.06 86 ASP A CA 1
ATOM 694 C C . ASP A 1 86 ? -5.863 -2.816 -7.696 1.00 98.06 86 ASP A C 1
ATOM 696 O O . ASP A 1 86 ? -5.981 -2.246 -8.772 1.00 98.06 86 ASP A O 1
ATOM 700 N N . LEU A 1 87 ? -4.672 -2.842 -7.080 1.00 97.94 87 LEU A N 1
ATOM 701 C CA . LEU A 1 87 ? -3.467 -2.238 -7.672 1.00 97.94 87 LEU A CA 1
ATOM 702 C C . LEU A 1 87 ? -3.049 -2.907 -8.988 1.00 97.94 87 LEU A C 1
ATOM 704 O O . LEU A 1 87 ? -2.637 -2.209 -9.915 1.00 97.94 87 LEU A O 1
ATOM 708 N N . VAL A 1 88 ? -3.131 -4.239 -9.079 1.00 97.19 88 VAL A N 1
ATOM 709 C CA . VAL A 1 88 ? -2.828 -4.977 -10.318 1.00 97.19 88 VAL A CA 1
ATOM 710 C C . VAL A 1 88 ? -3.778 -4.556 -11.439 1.00 97.19 88 VAL A C 1
ATOM 712 O O . VAL A 1 88 ? -3.338 -4.446 -12.583 1.00 97.19 88 VAL A O 1
ATOM 715 N N . GLU A 1 89 ? -5.053 -4.327 -11.126 1.00 96.62 89 GLU A N 1
ATOM 716 C CA . GLU A 1 89 ? -6.065 -3.864 -12.080 1.00 96.62 89 GLU A CA 1
ATOM 717 C C . GLU A 1 89 ? -5.847 -2.390 -12.451 1.00 96.62 89 GLU A C 1
ATOM 719 O O . GLU A 1 89 ? -5.606 -2.084 -13.617 1.00 96.62 89 GLU A O 1
ATOM 724 N N . LEU A 1 90 ? -5.805 -1.499 -11.457 1.00 95.50 90 LEU A N 1
ATOM 725 C CA . LEU A 1 90 ? -5.636 -0.051 -11.614 1.00 95.50 90 LEU A CA 1
ATOM 726 C C . LEU A 1 90 ? -4.413 0.353 -12.432 1.00 95.50 90 LEU A C 1
ATOM 728 O O . LEU A 1 90 ? -4.460 1.331 -13.166 1.00 95.50 90 LEU A O 1
ATOM 732 N N . MET A 1 91 ? -3.291 -0.349 -12.266 1.00 95.00 91 MET A N 1
ATOM 733 C CA . MET A 1 91 ? -2.039 0.020 -12.930 1.00 95.00 91 MET A CA 1
ATOM 734 C C . MET A 1 91 ? -1.939 -0.508 -14.369 1.00 95.00 91 MET A C 1
ATOM 736 O O . MET A 1 91 ? -0.985 -0.159 -15.069 1.00 95.00 91 MET A O 1
ATOM 740 N N . ARG A 1 92 ? -2.857 -1.389 -14.795 1.00 93.19 92 ARG A N 1
ATOM 741 C CA . ARG A 1 92 ? -2.924 -1.915 -16.171 1.00 93.19 92 ARG A CA 1
ATOM 742 C C . ARG A 1 92 ? -3.786 -1.061 -17.099 1.00 93.19 92 ARG A C 1
ATOM 744 O O . ARG A 1 92 ? -3.651 -1.220 -18.313 1.00 93.19 92 ARG A O 1
ATOM 751 N N . GLU A 1 93 ? -4.668 -0.240 -16.536 1.00 81.75 93 GLU A N 1
ATOM 752 C CA . GLU A 1 93 ? -5.477 0.757 -17.251 1.00 81.75 93 GLU A CA 1
ATOM 753 C C . GLU A 1 93 ? -4.619 1.938 -17.735 1.00 81.75 93 GLU A C 1
ATOM 755 O O . GLU A 1 93 ? -4.873 2.405 -18.871 1.00 81.75 93 GLU A O 1
#

Sequence (93 aa):
LITEPEKRAIHERLGPDPLRGDENGERAWQRISRSRTTIAALLMDQKVIAGVGNVYRAEVLFRHGIDPYRTGRDLTRAEWDTIWSDLVELMRE

Radius of gyration: 13.29 Å; chains: 1; bounding box: 37×23×34 Å

Secondary structure (DSSP, 8-state):
---HHHHHHHHHHSPP-TTSTT--SHHHHHHHTT--SBHHHHHH-TTTSSS--HHHHHHHHHHTT--TTSBGGGS-HHHHHHHHHHHHHHTT-

Foldseek 3Di:
DADPVRVVVVVVQFAAELQPPVDQLVQLLVVLLVWQAFPLVSQCPRSSYNPRDDVLSVVLCVVLVHDRRDGSNNDDPVSSSSSSVVSSVVVVD